Protein AF-A0A6A0QUA1-F1 (afdb_monomer)

Sequence (151 aa):
MRTLEEINRDLGSVLDAMIALDDDDFAKRYELLKRQDELRVEAGRFQTDFDEQRPTQDVMDELRSMRKQRDAEVKNQAGRNMMSGPGGSGSAAGAVSAEMVELTLKAKAASPLDGLNTRIAALESILLARGVDPSSAGAQALRHGAEPVTD

Radius of gyration: 23.12 Å; Cα contacts (8 Å, |Δi|>4): 58; chains: 1; bounding box: 59×40×73 Å

Solvent-accessible surface area (backbone atoms only — not comparable to full-atom values): 8996 Å² total; per-residue (Å²): 132,85,51,71,67,55,45,52,53,52,48,51,53,43,50,53,54,59,70,72,47,62,93,83,48,58,70,62,50,50,54,43,50,53,52,47,50,54,45,50,56,54,52,50,46,54,56,51,57,50,57,72,69,46,57,68,66,61,52,34,53,48,45,43,50,47,52,53,51,44,54,50,49,55,50,49,53,52,51,53,56,58,73,71,50,96,82,81,90,76,91,70,99,66,76,87,43,69,64,59,54,46,52,52,47,58,55,59,73,64,35,74,60,56,58,43,51,53,53,44,54,53,47,41,52,52,30,50,76,70,75,39,66,62,70,51,47,68,55,63,7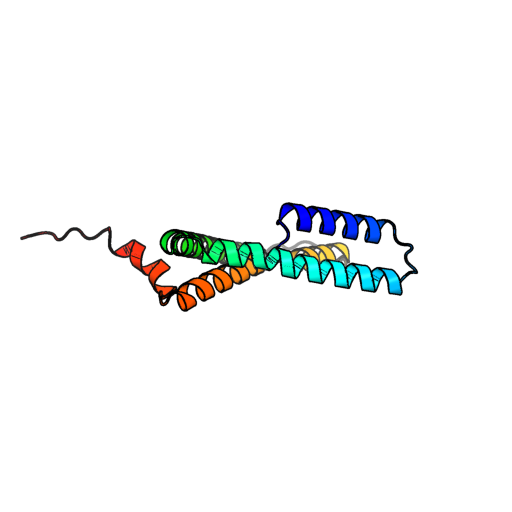8,67,66,83,76,68,79,81,83,76,129

Nearest PDB structures (foldseek):
  7lq4-assembly1_A  TM=4.355E-01  e=1.030E+00  Rubrobacter radiotolerans

Structure (mmCIF, N/CA/C/O backbone):
data_AF-A0A6A0QUA1-F1
#
_entry.id   AF-A0A6A0QUA1-F1
#
loop_
_atom_site.group_PDB
_atom_site.id
_atom_site.type_symbol
_atom_site.label_atom_id
_atom_site.label_alt_id
_atom_site.label_comp_id
_atom_site.label_asym_id
_atom_site.label_entity_id
_atom_site.label_seq_id
_atom_site.pdbx_PDB_ins_code
_atom_site.Cartn_x
_atom_site.Cartn_y
_atom_site.Cartn_z
_atom_site.occupancy
_atom_site.B_iso_or_equiv
_atom_site.auth_seq_id
_atom_site.auth_comp_id
_atom_site.auth_asym_id
_atom_site.auth_atom_id
_atom_site.pdbx_PDB_model_num
ATOM 1 N N . MET A 1 1 ? -9.352 -14.322 -12.165 1.00 64.06 1 MET A N 1
ATOM 2 C CA . MET A 1 1 ? -8.577 -13.298 -11.434 1.00 64.06 1 MET A CA 1
ATOM 3 C C . MET A 1 1 ? -7.222 -13.923 -11.154 1.00 64.06 1 MET A C 1
ATOM 5 O O . MET A 1 1 ? -7.227 -15.0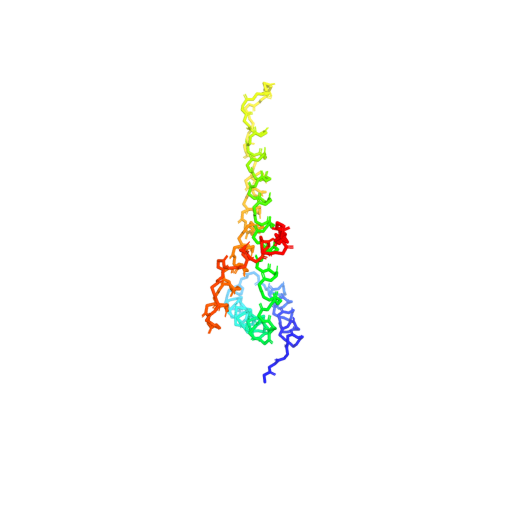92 -10.784 1.00 64.06 1 MET A O 1
ATOM 9 N N . ARG A 1 2 ? -6.108 -13.236 -11.446 1.00 77.06 2 ARG A N 1
ATOM 10 C CA . ARG A 1 2 ? -4.761 -13.762 -11.147 1.00 77.06 2 ARG A CA 1
ATOM 11 C C . ARG A 1 2 ? -4.556 -13.866 -9.635 1.00 77.06 2 ARG A C 1
ATOM 13 O O . ARG A 1 2 ? -5.319 -13.258 -8.895 1.00 77.06 2 ARG A O 1
ATOM 20 N N . THR A 1 3 ? -3.580 -14.625 -9.159 1.00 84.00 3 THR A N 1
ATOM 21 C CA . THR A 1 3 ? -3.192 -14.616 -7.738 1.00 84.00 3 THR A CA 1
ATOM 22 C C . THR A 1 3 ? -2.095 -13.581 -7.477 1.00 84.00 3 THR A C 1
ATOM 24 O O . THR A 1 3 ? -1.380 -13.170 -8.393 1.00 84.00 3 THR A O 1
ATOM 27 N N . LEU A 1 4 ? -1.914 -13.175 -6.215 1.00 80.69 4 LEU A N 1
ATOM 28 C CA . LEU A 1 4 ? -0.799 -12.301 -5.829 1.00 80.69 4 LEU A CA 1
ATOM 29 C C . LEU A 1 4 ? 0.565 -12.931 -6.174 1.00 80.69 4 LEU A C 1
ATOM 31 O O . LEU A 1 4 ? 1.491 -12.230 -6.571 1.00 80.69 4 LEU A O 1
ATOM 35 N N . GLU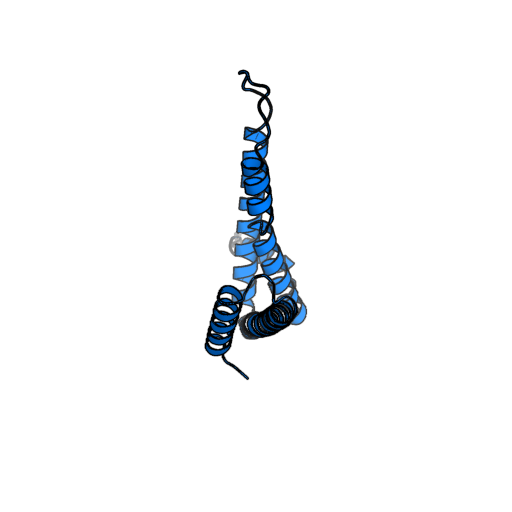 A 1 5 ? 0.682 -14.257 -6.078 1.00 83.50 5 GLU A N 1
ATOM 36 C CA . GLU A 1 5 ? 1.893 -14.994 -6.460 1.00 83.50 5 GLU A CA 1
ATOM 37 C C . GLU A 1 5 ? 2.170 -14.920 -7.966 1.00 83.50 5 GLU A C 1
ATOM 39 O O . GLU A 1 5 ? 3.320 -14.751 -8.371 1.00 83.50 5 GLU A O 1
ATOM 44 N N . GLU A 1 6 ? 1.132 -15.008 -8.801 1.00 84.81 6 GLU A N 1
ATOM 45 C CA . GLU A 1 6 ? 1.251 -14.837 -10.253 1.00 84.81 6 GLU A CA 1
ATOM 46 C C . GLU A 1 6 ? 1.675 -13.410 -10.613 1.00 84.81 6 GLU A C 1
ATOM 48 O O . GLU A 1 6 ? 2.576 -13.226 -11.427 1.00 84.81 6 GLU A O 1
ATOM 53 N N . ILE A 1 7 ? 1.101 -12.400 -9.953 1.00 83.69 7 ILE A N 1
ATOM 54 C CA . ILE A 1 7 ? 1.466 -10.993 -10.173 1.00 83.69 7 ILE A CA 1
ATOM 55 C C . ILE A 1 7 ? 2.905 -10.720 -9.727 1.00 83.69 7 ILE A C 1
ATOM 57 O O . ILE A 1 7 ? 3.646 -10.043 -10.436 1.00 83.69 7 ILE A O 1
ATOM 61 N N . ASN A 1 8 ? 3.333 -11.278 -8.592 1.00 81.19 8 ASN A N 1
ATOM 62 C CA . ASN A 1 8 ? 4.711 -11.153 -8.118 1.00 81.19 8 ASN A CA 1
ATOM 63 C C . ASN A 1 8 ? 5.706 -11.835 -9.063 1.00 81.19 8 ASN A C 1
ATOM 65 O O . ASN A 1 8 ? 6.784 -11.295 -9.313 1.00 81.19 8 ASN A O 1
ATOM 69 N N . ARG A 1 9 ? 5.344 -12.996 -9.623 1.00 88.94 9 ARG A N 1
ATOM 70 C CA . ARG A 1 9 ? 6.153 -13.676 -10.640 1.00 88.94 9 ARG A CA 1
ATOM 71 C C . ARG A 1 9 ? 6.295 -12.819 -11.900 1.00 88.94 9 ARG A C 1
ATOM 73 O O . ARG A 1 9 ? 7.412 -12.642 -12.385 1.00 88.94 9 ARG A O 1
ATOM 80 N N . ASP A 1 10 ? 5.191 -12.251 -12.384 1.00 85.75 10 ASP A N 1
ATOM 81 C CA . ASP A 1 10 ? 5.177 -11.370 -13.556 1.00 85.75 10 ASP A CA 1
ATOM 82 C C . ASP A 1 10 ? 5.993 -10.089 -13.309 1.00 85.75 10 ASP A C 1
ATOM 84 O O . ASP A 1 10 ? 6.763 -9.671 -14.173 1.00 85.75 10 ASP A O 1
ATOM 88 N N . LEU A 1 11 ? 5.884 -9.486 -12.118 1.00 85.31 11 LEU A N 1
ATOM 89 C CA . LEU A 1 11 ? 6.700 -8.335 -11.714 1.00 85.31 11 LEU A CA 1
ATOM 90 C C . LEU A 1 11 ? 8.194 -8.671 -11.718 1.00 85.31 11 LEU A C 1
ATOM 92 O O . LEU A 1 11 ? 8.989 -7.866 -12.203 1.00 85.31 11 LEU A O 1
ATOM 96 N N . GLY A 1 12 ? 8.568 -9.854 -11.221 1.00 83.38 12 GLY A N 1
ATOM 97 C CA . GLY A 1 12 ? 9.942 -10.354 -11.283 1.00 83.38 12 GLY A CA 1
ATOM 98 C C . GLY A 1 12 ? 10.443 -10.463 -12.723 1.00 83.38 12 GLY A C 1
ATOM 99 O O . GLY A 1 12 ? 11.491 -9.921 -13.052 1.00 83.38 12 GLY A O 1
ATOM 100 N N . SER A 1 13 ? 9.638 -11.048 -13.614 1.00 88.75 13 SER A N 1
ATOM 101 C CA . SER A 1 13 ? 9.994 -11.169 -15.036 1.00 88.75 13 SER A CA 1
ATOM 102 C C . SER A 1 13 ? 10.132 -9.814 -15.742 1.00 88.75 13 SER A C 1
ATOM 104 O O . SER A 1 13 ? 11.009 -9.645 -16.586 1.00 88.75 13 SER A O 1
ATOM 106 N N . VAL A 1 14 ? 9.296 -8.826 -15.399 1.00 86.62 14 VAL A N 1
ATOM 107 C CA . VAL A 1 14 ? 9.416 -7.457 -15.930 1.00 86.62 14 VAL A CA 1
ATOM 108 C C . VAL A 1 14 ? 10.695 -6.784 -15.432 1.00 86.62 14 VAL A C 1
ATOM 110 O O . VAL A 1 14 ? 11.379 -6.137 -16.220 1.00 86.62 14 VAL A O 1
ATOM 113 N N . LEU A 1 15 ? 11.045 -6.954 -14.154 1.00 85.94 15 LEU A N 1
ATOM 114 C CA . LEU A 1 15 ? 12.292 -6.427 -13.595 1.00 85.94 15 LEU A CA 1
ATOM 115 C C . LEU A 1 15 ? 13.519 -7.046 -14.272 1.00 85.94 15 LEU A C 1
ATOM 117 O O . LEU A 1 15 ? 14.402 -6.306 -14.697 1.00 85.94 15 LEU A O 1
ATOM 121 N N . ASP A 1 16 ? 13.538 -8.367 -14.447 1.00 87.56 16 ASP A N 1
ATOM 122 C CA . ASP A 1 16 ? 14.622 -9.063 -15.146 1.00 87.56 16 ASP A CA 1
ATOM 123 C C . ASP A 1 16 ? 14.766 -8.557 -16.591 1.00 87.56 16 ASP A C 1
ATOM 125 O O . ASP A 1 16 ? 15.873 -8.282 -17.055 1.00 87.56 16 ASP A O 1
ATOM 129 N N . ALA A 1 17 ? 13.645 -8.346 -17.289 1.00 86.94 17 ALA A N 1
ATOM 130 C CA . ALA A 1 17 ? 13.637 -7.799 -18.644 1.00 86.94 17 ALA A CA 1
ATOM 131 C C . ALA A 1 17 ? 14.107 -6.335 -18.711 1.00 86.94 17 ALA A C 1
ATOM 133 O O . ALA A 1 17 ? 14.734 -5.945 -19.693 1.00 86.94 17 ALA A O 1
ATOM 134 N N . MET A 1 18 ? 13.819 -5.525 -17.688 1.00 83.56 18 MET A N 1
ATOM 135 C CA . MET A 1 18 ? 14.316 -4.149 -17.588 1.00 83.56 18 MET A CA 1
ATOM 136 C C . MET A 1 18 ? 15.819 -4.094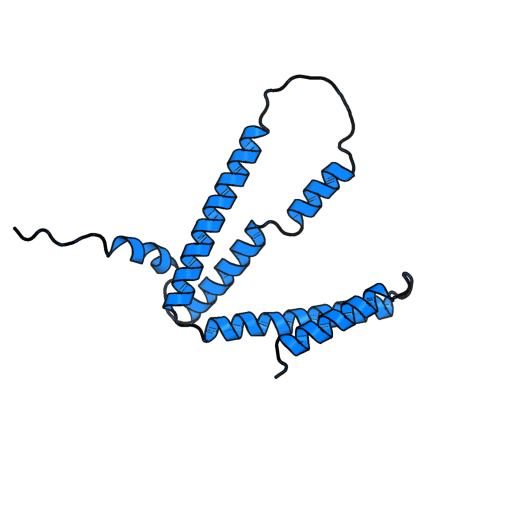 -17.298 1.00 83.56 18 MET A C 1
ATOM 138 O O . MET A 1 18 ? 16.481 -3.179 -17.779 1.00 83.56 18 MET A O 1
ATOM 142 N N . ILE A 1 19 ? 16.345 -5.043 -16.515 1.00 84.94 19 ILE A N 1
ATOM 143 C CA .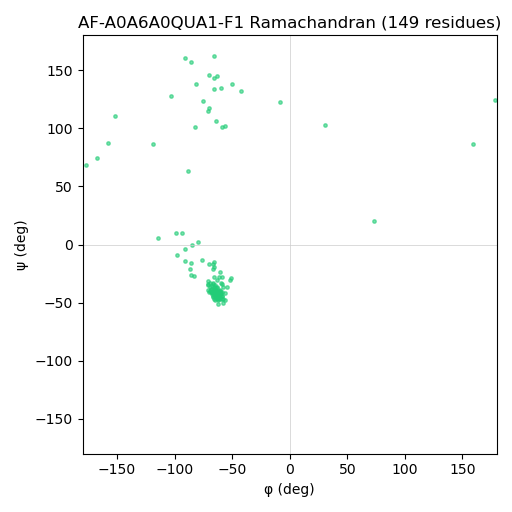 ILE A 1 19 ? 17.779 -5.166 -16.208 1.00 84.94 19 ILE A CA 1
ATOM 144 C C . ILE A 1 19 ? 18.559 -5.638 -17.437 1.00 84.94 19 ILE A C 1
ATOM 146 O O . ILE A 1 19 ? 19.661 -5.162 -17.683 1.00 84.94 19 ILE A O 1
ATOM 150 N N . ALA A 1 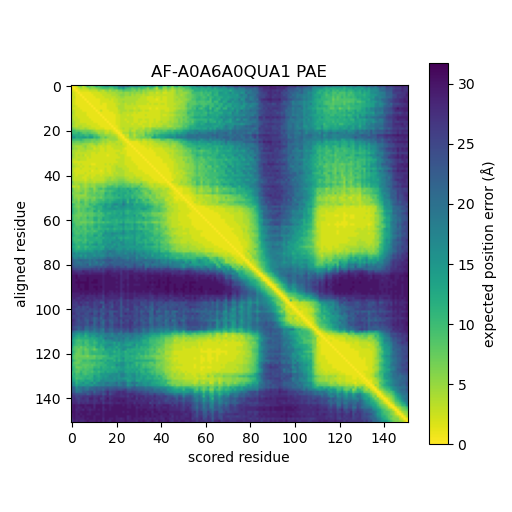20 ? 17.989 -6.564 -18.209 1.00 88.56 20 ALA A N 1
ATOM 151 C CA . ALA A 1 20 ? 18.600 -7.105 -19.421 1.00 88.56 20 ALA A CA 1
ATOM 152 C C . ALA A 1 20 ? 18.466 -6.189 -20.653 1.00 88.56 20 ALA A C 1
ATOM 154 O O . ALA A 1 20 ? 18.852 -6.589 -21.751 1.00 88.56 20 ALA A O 1
ATOM 155 N N . LEU A 1 21 ? 17.863 -5.006 -20.501 1.00 87.62 21 LEU A N 1
ATOM 156 C CA . LEU A 1 21 ? 17.660 -4.062 -21.591 1.00 87.62 21 LEU A CA 1
ATOM 157 C C . LEU A 1 21 ? 18.928 -3.247 -21.852 1.00 87.62 21 LEU A C 1
ATOM 159 O O . LEU A 1 21 ? 19.533 -2.743 -20.909 1.00 87.62 21 LEU A O 1
ATOM 163 N N . ASP A 1 22 ? 19.263 -3.044 -23.124 1.00 82.69 22 ASP A N 1
ATOM 164 C CA . ASP A 1 22 ? 20.276 -2.062 -23.503 1.00 82.69 22 ASP A CA 1
ATOM 165 C C . ASP A 1 22 ? 19.786 -0.645 -23.156 1.00 82.69 22 ASP A C 1
ATOM 167 O O . ASP A 1 22 ? 18.600 -0.327 -23.306 1.00 82.69 22 ASP A O 1
ATOM 171 N N . ASP A 1 23 ? 20.701 0.220 -22.711 1.00 74.69 23 ASP A N 1
ATOM 172 C CA . ASP A 1 23 ? 20.372 1.563 -22.209 1.00 74.69 23 ASP A CA 1
ATOM 173 C C . ASP A 1 23 ? 19.679 2.461 -23.255 1.00 74.69 23 ASP A C 1
ATOM 175 O O . ASP A 1 23 ? 18.922 3.364 -22.889 1.00 74.69 23 ASP A O 1
ATOM 179 N N . ASP A 1 24 ? 19.876 2.173 -24.546 1.00 82.81 24 ASP A N 1
ATOM 180 C CA . ASP A 1 24 ? 19.351 2.959 -25.667 1.00 82.81 24 ASP A CA 1
ATOM 181 C C . ASP A 1 24 ? 17.970 2.487 -26.172 1.00 82.81 24 ASP A C 1
ATOM 183 O O . ASP A 1 24 ? 17.369 3.131 -27.038 1.00 82.81 24 ASP A O 1
ATOM 187 N N . ASP A 1 25 ? 17.411 1.395 -25.630 1.00 85.81 25 ASP A N 1
ATOM 188 C CA . ASP A 1 25 ? 16.088 0.884 -26.026 1.00 85.81 25 ASP A CA 1
ATOM 189 C C . ASP A 1 25 ? 14.952 1.532 -25.207 1.00 85.81 25 ASP A C 1
ATOM 191 O O . ASP A 1 25 ? 14.204 0.902 -24.449 1.00 85.81 25 ASP A O 1
ATOM 195 N N . PHE A 1 26 ? 14.820 2.853 -25.360 1.00 81.25 26 PHE A N 1
ATOM 196 C CA . PHE A 1 26 ? 13.838 3.668 -24.635 1.00 81.25 26 PHE A CA 1
ATOM 197 C C . PHE A 1 26 ? 12.390 3.216 -24.854 1.00 81.25 26 PHE A C 1
ATOM 199 O O . PHE A 1 26 ? 11.580 3.270 -23.925 1.00 81.25 26 PHE A O 1
ATOM 206 N N . ALA A 1 27 ? 12.056 2.766 -26.067 1.00 87.38 27 ALA A N 1
ATOM 207 C CA . ALA A 1 27 ? 10.706 2.327 -26.406 1.00 87.38 27 ALA A CA 1
ATOM 208 C C . ALA A 1 27 ? 10.328 1.070 -25.615 1.00 87.38 27 ALA A C 1
ATOM 210 O O . ALA A 1 27 ? 9.271 1.019 -24.983 1.00 87.38 27 ALA A O 1
ATOM 211 N N . LYS A 1 28 ? 11.222 0.079 -25.574 1.00 85.44 28 LYS A N 1
ATOM 212 C CA . LYS A 1 28 ? 10.983 -1.154 -24.828 1.00 85.44 28 LYS A CA 1
ATOM 213 C C . LYS A 1 28 ? 11.029 -0.926 -23.318 1.00 85.44 28 LYS A C 1
ATOM 215 O O . LYS A 1 28 ? 10.232 -1.517 -22.591 1.00 85.44 28 LYS A O 1
ATOM 220 N N . ARG A 1 29 ? 11.875 -0.007 -22.836 1.00 85.94 29 ARG A N 1
ATOM 221 C CA . ARG A 1 29 ? 11.882 0.411 -21.426 1.00 85.94 29 ARG A CA 1
ATOM 222 C C . ARG A 1 29 ? 10.553 1.044 -21.012 1.00 85.94 29 ARG A C 1
ATOM 224 O O . ARG A 1 29 ? 10.050 0.732 -19.935 1.00 85.94 29 ARG A O 1
ATOM 231 N N . TYR A 1 30 ? 9.979 1.905 -21.852 1.00 87.94 30 TYR A N 1
ATOM 232 C CA . TYR A 1 30 ? 8.682 2.531 -21.585 1.00 87.94 30 TYR A CA 1
ATOM 233 C C . TYR A 1 30 ? 7.553 1.496 -21.477 1.00 87.94 30 TYR A C 1
ATOM 235 O O . TYR A 1 30 ? 6.783 1.532 -20.518 1.00 87.94 30 TYR A O 1
ATOM 243 N N . GLU A 1 31 ? 7.488 0.535 -22.401 1.00 91.00 31 GLU A N 1
ATOM 244 C CA . GLU A 1 31 ? 6.488 -0.542 -22.354 1.00 91.00 31 GLU A CA 1
ATOM 245 C C . GLU A 1 31 ? 6.627 -1.407 -21.091 1.00 91.00 31 GLU A C 1
ATOM 247 O O . GLU A 1 31 ? 5.631 -1.743 -20.448 1.00 91.00 31 GLU A O 1
ATOM 252 N N . LEU A 1 32 ? 7.860 -1.719 -20.678 1.00 86.94 32 LEU A N 1
ATOM 253 C CA . LEU A 1 32 ? 8.113 -2.470 -19.446 1.00 86.94 32 LEU A CA 1
ATOM 254 C C . LEU A 1 32 ? 7.711 -1.689 -18.189 1.00 86.94 32 LEU A C 1
ATOM 256 O O . LEU A 1 32 ? 7.117 -2.269 -17.282 1.00 86.94 32 LEU A O 1
ATOM 260 N N . LEU A 1 33 ? 7.969 -0.379 -18.143 1.00 86.19 33 LEU A N 1
ATOM 261 C CA . LEU A 1 33 ? 7.522 0.485 -17.046 1.00 86.19 33 LEU A CA 1
ATOM 262 C C . LEU A 1 33 ? 5.998 0.547 -16.963 1.00 86.19 33 LEU A C 1
ATOM 264 O O . LEU A 1 33 ? 5.428 0.363 -15.890 1.00 86.19 33 LEU A O 1
ATOM 268 N N . LYS A 1 34 ? 5.323 0.721 -18.101 1.00 90.81 34 LYS A N 1
ATOM 269 C CA . LYS A 1 34 ? 3.861 0.689 -18.158 1.00 90.81 34 LYS A CA 1
ATOM 270 C C . LYS A 1 34 ? 3.320 -0.651 -17.661 1.00 90.81 34 LYS A C 1
ATOM 272 O O . LYS A 1 34 ? 2.389 -0.685 -16.859 1.00 90.81 34 LYS A O 1
ATOM 277 N N . ARG A 1 35 ? 3.935 -1.760 -18.084 1.00 86.75 35 ARG A N 1
ATOM 278 C CA . ARG A 1 35 ? 3.547 -3.098 -17.629 1.00 86.75 35 ARG A CA 1
ATOM 279 C C . ARG A 1 35 ? 3.769 -3.285 -16.128 1.00 86.75 35 ARG A C 1
ATOM 281 O O . ARG A 1 35 ? 2.935 -3.889 -15.458 1.00 86.75 35 ARG A O 1
ATOM 288 N N . GLN A 1 36 ? 4.869 -2.762 -15.597 1.00 83.94 36 GLN A N 1
ATOM 289 C CA . GLN A 1 36 ? 5.146 -2.754 -14.165 1.00 83.94 36 GLN A CA 1
ATOM 290 C C . GLN A 1 36 ? 4.070 -1.979 -13.392 1.00 83.94 36 GLN A C 1
ATOM 292 O O . GLN A 1 36 ? 3.597 -2.465 -12.366 1.00 83.94 36 GLN A O 1
ATOM 297 N N . ASP A 1 37 ? 3.655 -0.812 -13.883 1.00 84.56 37 ASP A N 1
ATOM 298 C CA . ASP A 1 37 ? 2.618 -0.003 -13.240 1.00 84.56 37 ASP A CA 1
ATOM 299 C C . ASP A 1 37 ? 1.251 -0.697 -13.261 1.00 84.56 37 ASP A C 1
ATOM 301 O O . ASP A 1 37 ? 0.566 -0.733 -12.238 1.00 84.56 37 ASP A O 1
ATOM 305 N N . GLU A 1 38 ? 0.877 -1.341 -14.369 1.00 87.94 38 GLU A N 1
ATOM 306 C CA . GLU A 1 38 ? -0.340 -2.162 -14.442 1.00 87.94 38 GLU A CA 1
ATOM 307 C C . GLU A 1 38 ? -0.338 -3.288 -13.399 1.00 87.94 38 GLU A C 1
ATOM 309 O O . GLU A 1 38 ? -1.323 -3.477 -12.680 1.00 87.94 38 GLU A O 1
ATOM 314 N N . LEU A 1 39 ? 0.777 -4.016 -13.283 1.00 83.00 39 LEU A N 1
ATOM 315 C CA . LEU A 1 39 ? 0.925 -5.104 -12.316 1.00 83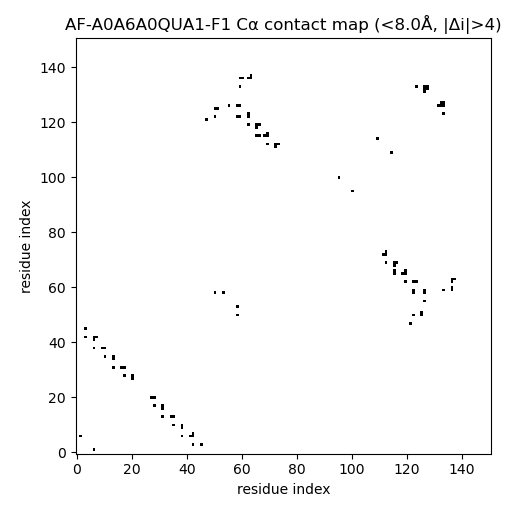.00 39 LEU A CA 1
ATOM 316 C C . LEU A 1 39 ? 0.908 -4.593 -10.871 1.00 83.00 39 LEU A C 1
ATOM 318 O O . LEU A 1 39 ? 0.328 -5.242 -10.004 1.00 83.00 39 LEU A O 1
ATOM 322 N N . ARG A 1 40 ? 1.488 -3.418 -10.599 1.00 78.88 40 ARG A N 1
ATOM 323 C CA . ARG A 1 40 ? 1.411 -2.770 -9.279 1.00 78.88 40 ARG A CA 1
ATOM 324 C C . ARG A 1 40 ? -0.014 -2.369 -8.920 1.00 78.88 40 ARG A C 1
ATOM 326 O O . ARG A 1 40 ? -0.425 -2.573 -7.781 1.00 78.88 40 ARG A O 1
ATOM 333 N N . VAL A 1 41 ? -0.774 -1.828 -9.873 1.00 83.00 41 VAL A N 1
ATOM 334 C CA . VAL A 1 41 ? -2.193 -1.500 -9.667 1.00 83.00 41 VAL A CA 1
ATOM 335 C C . VAL A 1 41 ? -2.996 -2.765 -9.375 1.00 83.00 41 VAL A C 1
ATOM 337 O O . VAL A 1 41 ? -3.830 -2.767 -8.474 1.00 83.00 41 VAL A O 1
ATOM 340 N N . GLU A 1 42 ? -2.734 -3.853 -10.098 1.00 82.75 42 GLU A N 1
ATOM 341 C CA . GLU A 1 42 ? -3.398 -5.136 -9.867 1.00 82.75 42 GLU A CA 1
ATOM 342 C C . GLU A 1 42 ? -3.025 -5.741 -8.510 1.00 82.75 42 GLU A C 1
ATOM 344 O O . GLU A 1 42 ? -3.920 -6.146 -7.776 1.00 82.75 42 GLU A O 1
ATOM 349 N N . ALA A 1 43 ? -1.744 -5.722 -8.124 1.00 78.38 43 ALA A N 1
ATOM 350 C CA . ALA A 1 43 ? -1.288 -6.138 -6.796 1.00 78.38 43 ALA A CA 1
ATOM 351 C C . ALA A 1 43 ? -1.940 -5.304 -5.681 1.00 78.38 43 ALA A C 1
ATOM 353 O O . ALA A 1 43 ? -2.363 -5.849 -4.663 1.00 78.38 43 ALA A O 1
ATOM 354 N N . GLY A 1 44 ? -2.072 -3.990 -5.891 1.00 73.00 44 GLY A N 1
ATOM 355 C CA . GLY A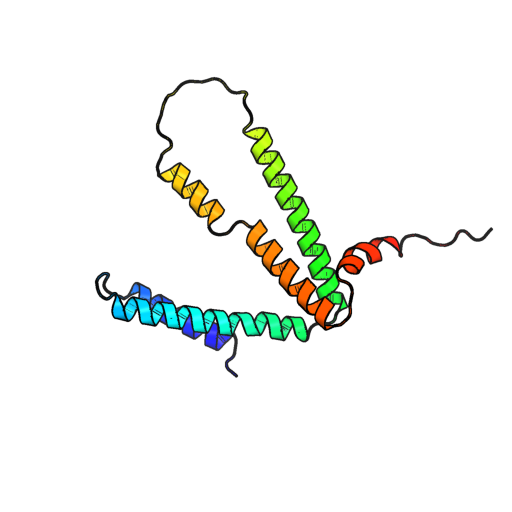 1 44 ? -2.722 -3.079 -4.950 1.00 73.00 44 GLY A CA 1
ATOM 356 C C . GLY A 1 44 ? -4.182 -3.443 -4.675 1.00 73.00 44 GLY A C 1
ATOM 357 O O . GLY A 1 44 ? -4.634 -3.312 -3.539 1.00 73.00 44 GLY A O 1
ATOM 358 N N . ARG A 1 45 ? -4.895 -3.986 -5.672 1.00 78.88 45 ARG A N 1
ATOM 359 C CA . ARG A 1 45 ? -6.277 -4.462 -5.495 1.00 78.88 45 ARG A CA 1
ATOM 360 C C . ARG A 1 45 ? -6.367 -5.645 -4.540 1.00 78.88 45 ARG A C 1
ATOM 362 O O . ARG A 1 45 ? -7.297 -5.674 -3.754 1.00 78.88 45 ARG A O 1
ATOM 369 N N . PHE A 1 46 ? -5.386 -6.552 -4.508 1.00 76.88 46 PHE A N 1
ATOM 370 C CA . PHE A 1 46 ? -5.397 -7.666 -3.544 1.00 76.88 46 PHE A CA 1
ATOM 371 C C . PHE A 1 46 ? -5.372 -7.182 -2.103 1.00 76.88 46 PHE A C 1
ATOM 373 O O . PHE A 1 46 ? -6.061 -7.752 -1.263 1.00 76.88 46 PHE A O 1
ATOM 380 N N . GLN A 1 47 ? -4.593 -6.137 -1.814 1.00 74.62 47 GLN A N 1
ATOM 381 C CA . GLN A 1 47 ? -4.539 -5.579 -0.469 1.00 74.62 47 GLN A CA 1
ATOM 382 C C . GLN A 1 47 ? -5.883 -4.948 -0.090 1.00 74.62 47 GLN A C 1
ATOM 384 O O . GLN A 1 47 ? -6.391 -5.221 0.993 1.00 74.62 47 GLN A O 1
ATOM 389 N N . THR A 1 48 ? -6.484 -4.166 -0.993 1.00 75.50 48 THR A N 1
ATOM 390 C CA . THR A 1 48 ? -7.812 -3.573 -0.783 1.00 75.50 48 THR A CA 1
ATOM 391 C C . THR A 1 48 ? -8.892 -4.643 -0.621 1.00 75.50 48 THR A C 1
ATOM 393 O O . THR A 1 48 ? -9.595 -4.628 0.384 1.00 75.50 48 THR A O 1
ATOM 396 N N . ASP A 1 49 ? -8.970 -5.613 -1.532 1.00 79.62 49 ASP A N 1
ATOM 397 C CA . ASP A 1 49 ? -9.955 -6.700 -1.507 1.00 79.62 49 ASP A CA 1
ATOM 398 C C . ASP A 1 49 ? -9.815 -7.556 -0.238 1.00 79.62 49 ASP A C 1
ATOM 400 O O . ASP A 1 49 ? -10.809 -7.976 0.357 1.00 79.62 49 ASP A O 1
ATOM 404 N N . PHE A 1 50 ? -8.578 -7.811 0.199 1.00 81.06 50 PHE A N 1
ATOM 405 C CA . PHE A 1 50 ? -8.302 -8.506 1.452 1.00 81.06 50 PHE A CA 1
ATOM 406 C C . PHE A 1 50 ? -8.785 -7.691 2.652 1.00 81.06 50 PHE A C 1
ATOM 408 O O . PHE A 1 50 ? -9.488 -8.218 3.515 1.00 81.06 50 PHE A O 1
ATOM 415 N N . ASP A 1 51 ? -8.457 -6.400 2.707 1.00 83.06 51 ASP A N 1
ATOM 416 C CA . ASP A 1 51 ? -8.865 -5.546 3.818 1.00 83.06 51 ASP A CA 1
ATOM 417 C C . ASP A 1 51 ? -10.378 -5.333 3.877 1.00 83.06 51 ASP A C 1
ATOM 419 O O . ASP A 1 51 ? -10.940 -5.293 4.973 1.00 83.06 51 ASP A O 1
ATOM 423 N N . GLU A 1 52 ? -11.054 -5.287 2.729 1.00 82.44 52 GLU A N 1
ATOM 424 C CA . GLU A 1 52 ? -12.513 -5.241 2.618 1.00 82.44 52 GLU A CA 1
ATOM 425 C C . GLU A 1 52 ? -13.196 -6.492 3.181 1.00 82.44 52 GLU A C 1
ATOM 427 O O . GLU A 1 52 ? -14.289 -6.382 3.742 1.00 82.44 52 GLU A O 1
ATOM 432 N N . GLN A 1 53 ? -12.544 -7.653 3.117 1.00 86.69 53 GLN A N 1
ATOM 433 C CA . GLN A 1 53 ? -13.060 -8.914 3.659 1.00 86.69 53 GLN A CA 1
ATOM 434 C C . GLN A 1 53 ? -12.743 -9.112 5.146 1.00 86.69 53 GLN A C 1
ATOM 436 O O . GLN A 1 53 ? -13.354 -9.959 5.803 1.00 86.69 53 GLN A O 1
ATOM 441 N N . ARG A 1 54 ? -11.804 -8.341 5.706 1.00 88.88 54 ARG A N 1
ATOM 442 C CA . ARG A 1 54 ? -11.415 -8.471 7.115 1.00 88.88 54 ARG A CA 1
ATOM 443 C C . ARG A 1 54 ? -12.503 -7.990 8.074 1.00 88.88 54 ARG A C 1
ATOM 445 O O . ARG A 1 54 ? -13.148 -6.970 7.805 1.00 88.88 54 ARG A O 1
ATOM 452 N N . PRO A 1 55 ? -12.640 -8.627 9.252 1.00 91.69 55 PRO A N 1
ATOM 453 C CA . PRO A 1 55 ? -13.481 -8.122 10.328 1.00 91.69 55 PRO A CA 1
ATOM 454 C C . PRO A 1 55 ? -13.196 -6.647 10.633 1.00 91.69 55 PRO A C 1
ATOM 456 O O . PRO A 1 55 ? -12.047 -6.213 10.689 1.00 91.69 55 PRO A O 1
ATOM 459 N N . THR A 1 56 ? -14.248 -5.860 10.864 1.00 89.50 56 THR A N 1
ATOM 460 C CA . THR A 1 56 ? -14.127 -4.432 11.211 1.00 89.50 56 THR A CA 1
ATOM 461 C C . THR A 1 56 ? -13.229 -4.199 12.421 1.00 89.50 56 THR A C 1
ATOM 463 O O . THR A 1 56 ? -12.473 -3.232 12.428 1.00 89.50 56 THR A O 1
ATOM 466 N N . GLN A 1 57 ? -13.271 -5.090 13.415 1.00 88.19 57 GLN A N 1
ATOM 467 C CA . GLN A 1 57 ? -12.423 -4.981 14.599 1.00 88.19 57 GLN A CA 1
ATOM 468 C C . GLN A 1 57 ? -10.931 -5.057 14.244 1.00 88.19 57 GLN A C 1
ATOM 470 O O . GLN A 1 57 ? -10.162 -4.212 14.689 1.00 88.19 57 GLN A O 1
ATOM 475 N N . ASP A 1 58 ? -10.538 -5.977 13.363 1.00 89.94 58 ASP A N 1
ATOM 476 C CA . ASP A 1 58 ? -9.141 -6.137 12.947 1.00 89.94 58 ASP A CA 1
ATOM 477 C C . ASP A 1 58 ? -8.629 -4.905 12.186 1.00 89.94 58 ASP A C 1
ATOM 479 O O . ASP A 1 58 ? -7.487 -4.480 12.366 1.00 89.94 58 ASP A O 1
ATOM 483 N N . VAL A 1 59 ? -9.484 -4.307 11.349 1.00 89.25 59 VAL A N 1
ATOM 484 C CA . VAL A 1 59 ? -9.188 -3.060 10.620 1.00 89.25 59 VAL A CA 1
ATOM 485 C C . VAL A 1 59 ? -9.021 -1.888 11.599 1.00 89.25 59 VAL A C 1
ATOM 487 O O . VAL A 1 59 ? -8.111 -1.072 11.446 1.00 89.25 59 VAL A O 1
ATOM 490 N N . MET A 1 60 ? -9.855 -1.821 12.641 1.00 89.38 60 MET A N 1
ATOM 491 C CA . MET A 1 60 ? -9.785 -0.802 13.697 1.00 89.38 60 MET A CA 1
ATOM 492 C C . MET A 1 60 ? -8.529 -0.939 14.565 1.00 89.38 60 MET A C 1
ATOM 494 O O . MET A 1 60 ? -7.884 0.066 14.886 1.00 89.38 60 MET A O 1
ATOM 498 N N . ASP A 1 61 ? -8.167 -2.166 14.936 1.00 89.81 61 ASP A N 1
ATOM 499 C CA . ASP A 1 61 ? -6.991 -2.450 15.757 1.00 89.81 61 ASP A CA 1
ATOM 500 C C . ASP A 1 61 ? -5.699 -2.128 14.996 1.00 89.81 61 ASP A C 1
ATOM 502 O O . ASP A 1 61 ? -4.785 -1.496 15.542 1.00 89.81 61 ASP A O 1
ATOM 506 N N . GLU A 1 62 ? -5.646 -2.460 13.703 1.00 89.62 62 GLU A N 1
ATOM 507 C CA . GLU A 1 62 ? -4.540 -2.061 12.837 1.00 89.62 62 GLU A CA 1
ATOM 508 C C . GLU A 1 62 ? -4.464 -0.540 12.681 1.00 89.62 62 GLU A C 1
ATOM 510 O O . GLU A 1 62 ? -3.388 0.033 12.857 1.00 89.62 62 GLU A O 1
ATOM 515 N N . LEU A 1 63 ? -5.592 0.138 12.438 1.00 90.12 63 LEU A N 1
ATOM 516 C CA . LEU A 1 63 ? -5.634 1.599 12.346 1.00 90.12 63 LEU A CA 1
ATOM 517 C C . LEU A 1 63 ? -5.081 2.258 13.621 1.00 90.12 63 LEU A C 1
ATOM 519 O O . LEU A 1 63 ? -4.307 3.218 13.547 1.00 90.12 63 LEU A O 1
ATOM 523 N N . ARG A 1 64 ? -5.425 1.730 14.802 1.00 89.50 64 ARG A N 1
ATOM 524 C CA . ARG A 1 64 ? -4.898 2.214 16.087 1.00 89.50 64 ARG A CA 1
ATOM 525 C C . ARG A 1 64 ? -3.388 1.991 16.199 1.00 89.50 64 ARG A C 1
ATOM 527 O O . ARG A 1 64 ? -2.669 2.900 16.621 1.00 89.50 64 ARG A O 1
ATOM 534 N N . SER A 1 65 ? -2.906 0.812 15.810 1.00 90.12 65 SER A N 1
ATOM 535 C CA . SER A 1 65 ? -1.477 0.483 15.802 1.00 90.12 65 SER A CA 1
ATOM 536 C C . SER A 1 65 ? -0.687 1.418 14.878 1.00 90.12 65 SER A C 1
ATOM 538 O O . SER A 1 65 ? 0.303 2.014 15.303 1.00 90.12 65 SER A O 1
ATOM 540 N N . MET A 1 66 ? -1.176 1.638 13.656 1.00 88.69 66 MET A N 1
ATOM 541 C CA . MET A 1 66 ? -0.530 2.498 12.659 1.00 88.69 66 MET A CA 1
ATOM 542 C C . MET A 1 66 ? -0.483 3.962 13.104 1.00 88.69 66 MET A C 1
ATOM 544 O O . MET A 1 66 ? 0.557 4.608 12.982 1.00 88.69 66 MET A O 1
ATOM 548 N N . ARG A 1 67 ? -1.562 4.486 13.705 1.00 88.62 67 ARG A N 1
ATOM 549 C CA . ARG A 1 67 ? -1.565 5.840 14.290 1.00 88.62 67 ARG A CA 1
ATOM 550 C C . ARG A 1 67 ? -0.526 5.980 15.406 1.00 88.62 67 ARG A C 1
ATOM 552 O O . ARG A 1 67 ? 0.220 6.955 15.417 1.00 88.62 67 ARG A O 1
ATOM 559 N N . LYS A 1 68 ? -0.408 4.982 16.289 1.00 89.62 68 LYS A N 1
ATOM 560 C CA . LYS 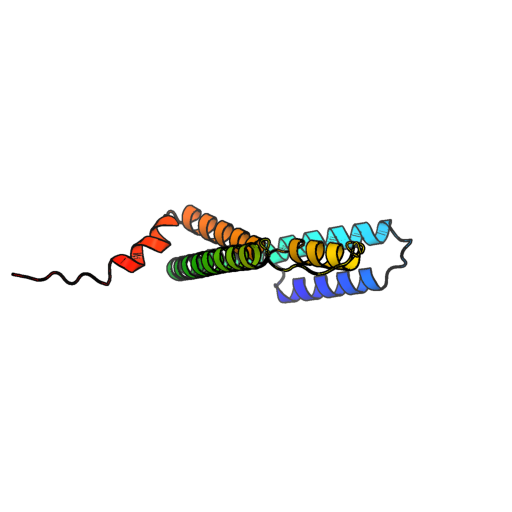A 1 68 ? 0.616 4.964 17.348 1.00 89.62 68 LYS A CA 1
ATOM 561 C C . LYS A 1 68 ? 2.037 4.940 16.773 1.00 89.62 68 LYS A C 1
ATOM 563 O O . LYS A 1 68 ? 2.911 5.637 17.283 1.00 89.62 68 LYS A O 1
ATOM 568 N N . GLN A 1 69 ? 2.271 4.151 15.724 1.00 87.19 69 GLN A N 1
ATOM 569 C CA . GLN A 1 69 ? 3.566 4.094 15.038 1.00 87.19 69 GLN A CA 1
ATOM 570 C C . GLN A 1 69 ? 3.910 5.426 14.367 1.00 87.19 69 GLN A C 1
ATOM 572 O O . GLN A 1 69 ? 5.020 5.923 14.545 1.00 87.19 69 GLN A O 1
ATOM 577 N N . ARG A 1 70 ? 2.951 6.048 13.673 1.00 88.25 70 ARG A N 1
ATOM 578 C CA . ARG A 1 70 ? 3.111 7.384 13.085 1.00 88.25 70 ARG A CA 1
ATOM 579 C C . ARG A 1 70 ? 3.493 8.411 14.148 1.00 88.25 70 ARG A C 1
ATOM 581 O O . ARG A 1 70 ? 4.448 9.152 13.950 1.00 88.25 70 ARG A O 1
ATOM 588 N N . ASP A 1 71 ? 2.793 8.440 15.280 1.00 86.69 71 ASP A N 1
ATOM 589 C CA . ASP A 1 71 ? 3.074 9.404 16.352 1.00 86.69 71 ASP A CA 1
ATOM 590 C C . ASP A 1 71 ? 4.476 9.200 16.951 1.00 86.69 71 ASP A C 1
ATOM 592 O O . ASP A 1 71 ? 5.183 10.169 17.246 1.00 86.69 71 ASP A O 1
ATOM 596 N N . ALA A 1 72 ? 4.916 7.943 17.082 1.00 84.69 72 ALA A N 1
ATOM 597 C CA . ALA A 1 72 ? 6.276 7.617 17.500 1.00 84.69 72 ALA A CA 1
ATOM 598 C C . ALA A 1 72 ? 7.321 8.088 16.476 1.00 84.69 72 ALA A C 1
ATOM 600 O O . ALA A 1 72 ? 8.333 8.672 16.863 1.00 84.69 72 ALA A O 1
ATOM 601 N N . GLU A 1 73 ? 7.066 7.894 15.183 1.00 83.81 73 GLU A N 1
ATOM 602 C CA . GLU A 1 73 ? 7.984 8.304 14.120 1.00 83.81 73 GLU A CA 1
ATOM 603 C C . GLU A 1 73 ? 8.073 9.831 13.992 1.00 83.81 73 GLU A C 1
ATOM 605 O O . GLU A 1 73 ? 9.172 10.378 13.895 1.00 83.81 73 GLU A O 1
ATOM 610 N N . VAL A 1 74 ? 6.950 10.546 14.117 1.00 83.19 74 VAL A N 1
ATOM 611 C CA . VAL A 1 74 ? 6.930 12.018 14.198 1.00 83.19 74 VAL A CA 1
ATOM 612 C C . VAL A 1 74 ? 7.764 12.505 15.388 1.00 83.19 74 VAL A C 1
ATOM 614 O O . VAL A 1 74 ? 8.579 13.419 15.244 1.00 83.19 74 VAL A O 1
ATOM 617 N N . LYS A 1 75 ? 7.621 11.872 16.561 1.00 81.00 75 LYS A N 1
ATOM 618 C CA . LYS A 1 75 ? 8.418 12.206 17.751 1.00 81.00 75 LYS A CA 1
ATOM 619 C C . LYS A 1 75 ? 9.911 11.935 17.538 1.00 81.00 75 LYS A C 1
ATOM 621 O O . LYS A 1 75 ? 10.739 12.751 17.945 1.00 81.00 75 LYS A O 1
ATOM 626 N N . ASN A 1 76 ? 10.261 10.827 16.886 1.00 78.88 76 ASN A N 1
ATOM 627 C CA . ASN A 1 76 ? 11.645 10.486 16.556 1.00 78.88 76 ASN A CA 1
ATOM 628 C C . ASN A 1 76 ? 12.267 11.501 15.590 1.00 78.88 76 ASN A C 1
ATOM 630 O O . ASN A 1 76 ? 13.397 11.940 15.811 1.00 78.88 76 ASN A O 1
ATOM 634 N N . GLN A 1 77 ? 11.537 11.913 14.551 1.00 72.50 77 GLN A N 1
ATOM 635 C CA . GLN A 1 77 ? 12.001 12.935 13.609 1.00 72.50 77 GLN A CA 1
ATOM 636 C C . GLN A 1 77 ? 12.196 14.292 14.290 1.00 72.50 77 GLN A C 1
ATOM 638 O O . GLN A 1 77 ? 13.231 14.930 14.097 1.00 72.50 77 GLN A O 1
ATOM 643 N N . ALA A 1 78 ? 11.264 14.703 15.154 1.00 69.62 78 ALA A N 1
ATOM 644 C CA . ALA A 1 78 ? 11.413 15.920 15.950 1.00 69.62 78 ALA A CA 1
ATOM 645 C C . ALA A 1 78 ? 12.652 15.861 16.865 1.00 69.62 78 ALA A C 1
ATOM 647 O O . ALA A 1 78 ? 13.416 16.823 16.928 1.00 69.62 78 ALA A O 1
ATOM 648 N N . GLY A 1 79 ? 12.897 14.722 17.523 1.00 62.69 79 GLY A N 1
ATOM 649 C CA . GLY A 1 79 ? 14.077 14.510 18.366 1.00 62.69 79 GLY A CA 1
ATOM 650 C C . GLY A 1 79 ? 15.397 14.579 17.593 1.00 62.69 79 GLY A C 1
ATOM 651 O O . GLY A 1 79 ? 16.334 15.234 18.045 1.00 62.69 79 GLY A O 1
ATOM 652 N N . ARG A 1 80 ? 15.462 13.976 16.398 1.00 63.66 80 ARG A N 1
ATOM 653 C CA . ARG A 1 80 ? 16.636 14.062 15.509 1.00 63.66 80 ARG A CA 1
ATOM 654 C C . ARG A 1 80 ? 16.910 15.499 15.065 1.00 63.66 80 ARG A C 1
ATOM 656 O O . ARG A 1 80 ? 18.045 15.949 15.166 1.00 63.66 80 ARG A O 1
ATOM 663 N N . ASN A 1 81 ? 15.875 16.236 14.663 1.00 58.47 81 ASN A N 1
ATOM 664 C CA . ASN A 1 81 ? 16.014 17.631 14.238 1.00 58.47 81 ASN A CA 1
ATOM 665 C C . ASN A 1 81 ? 16.476 18.550 15.381 1.00 58.47 81 ASN A C 1
ATOM 667 O O . ASN A 1 81 ? 17.287 19.444 15.155 1.00 58.47 81 ASN A O 1
ATOM 671 N N . MET A 1 82 ? 16.020 18.307 16.615 1.00 56.03 82 MET A N 1
ATOM 672 C CA . MET A 1 82 ? 16.480 19.044 17.802 1.00 56.03 82 MET A CA 1
ATOM 673 C C . MET A 1 82 ? 17.934 18.721 18.174 1.00 56.03 82 MET A C 1
ATOM 675 O O . MET A 1 82 ? 18.662 19.600 18.629 1.00 56.03 82 MET A O 1
ATOM 679 N N . MET A 1 83 ? 18.381 17.483 17.948 1.00 52.88 83 MET A N 1
ATOM 680 C CA . MET A 1 83 ? 19.766 17.052 18.184 1.00 52.88 83 MET A CA 1
ATOM 681 C C . MET A 1 83 ? 20.738 17.545 17.095 1.00 52.88 83 MET A C 1
ATOM 683 O O . MET A 1 83 ? 21.950 17.509 17.286 1.00 52.88 83 MET A O 1
ATOM 687 N N . SER A 1 84 ? 20.209 18.045 15.974 1.00 48.81 84 SER A N 1
ATOM 688 C CA . SER A 1 84 ? 20.943 18.746 14.910 1.00 48.81 84 SER A CA 1
ATOM 689 C C . SER A 1 84 ? 20.850 20.284 15.005 1.00 48.81 84 SER A C 1
ATOM 691 O O . SER A 1 84 ? 21.270 20.979 14.081 1.00 48.81 84 SER A O 1
ATOM 693 N N . GLY A 1 85 ? 20.321 20.828 16.112 1.00 37.66 85 GLY A N 1
ATOM 694 C CA . GLY A 1 85 ? 20.302 22.265 16.433 1.00 37.66 85 GLY A CA 1
ATOM 695 C C . GLY A 1 85 ? 21.579 22.755 17.144 1.00 37.66 85 GLY A C 1
ATOM 696 O O . GLY A 1 85 ? 22.299 21.959 17.737 1.00 37.66 85 GLY A O 1
ATOM 697 N N . PRO A 1 86 ? 21.903 24.060 17.084 1.00 42.97 86 PRO A N 1
ATOM 698 C CA . PRO A 1 86 ? 23.254 24.577 16.862 1.00 42.97 86 PRO A CA 1
ATOM 699 C C . PRO A 1 86 ? 24.105 24.623 18.138 1.00 42.97 86 PRO A C 1
ATOM 701 O O . PRO A 1 86 ? 24.005 25.547 18.941 1.00 42.97 86 PRO A O 1
ATOM 704 N N . GLY A 1 87 ? 24.999 23.654 18.309 1.00 40.88 87 GLY A N 1
ATOM 705 C CA . GLY A 1 87 ? 25.923 23.655 19.441 1.00 40.88 87 GLY A CA 1
ATOM 706 C C . GLY A 1 87 ? 27.041 22.635 19.293 1.00 40.88 87 GLY A C 1
ATOM 707 O O . GLY A 1 87 ? 27.026 21.611 19.962 1.00 40.88 87 GLY A O 1
ATOM 708 N N . GLY A 1 88 ? 28.013 22.914 18.421 1.00 33.66 88 GLY A N 1
ATOM 709 C CA . GLY A 1 88 ? 29.174 22.041 18.227 1.00 33.66 88 GLY A CA 1
ATOM 710 C C . GLY A 1 88 ? 30.197 22.594 17.241 1.00 33.66 88 GLY A C 1
ATOM 711 O O . GLY A 1 88 ? 30.343 22.077 16.144 1.00 33.66 88 GLY A O 1
ATOM 712 N N . SER A 1 89 ? 30.861 23.677 17.640 1.00 47.03 89 SER A N 1
ATOM 713 C CA . SER A 1 89 ? 32.026 24.305 17.002 1.00 47.03 89 SER A CA 1
ATOM 714 C C . SER A 1 89 ? 33.084 23.307 16.496 1.00 47.03 89 SER A C 1
ATOM 716 O O . SER A 1 89 ? 33.536 22.459 17.263 1.00 47.03 89 SER A O 1
ATOM 718 N N . GLY A 1 90 ? 33.550 23.480 15.250 1.00 35.97 90 GLY A N 1
ATOM 719 C CA . GLY A 1 90 ? 34.786 22.858 14.763 1.00 35.97 90 GLY A CA 1
ATOM 720 C C . GLY A 1 90 ? 34.909 22.755 13.240 1.00 35.97 90 GLY A C 1
ATOM 721 O O . GLY A 1 90 ? 34.568 21.730 12.672 1.00 35.97 90 GLY A O 1
ATOM 722 N N . SER A 1 91 ? 35.421 23.812 12.602 1.00 43.53 91 SER A N 1
ATOM 723 C CA . SER A 1 91 ? 36.164 23.821 11.327 1.00 43.53 91 SER A CA 1
ATOM 724 C C . SER A 1 91 ? 35.859 22.757 10.259 1.00 43.53 91 SER A C 1
ATOM 726 O O . SER A 1 91 ? 36.433 21.675 10.277 1.00 43.53 91 SER A O 1
ATOM 728 N N . ALA A 1 92 ? 35.124 23.146 9.216 1.00 38.19 92 ALA A N 1
ATOM 729 C CA . ALA A 1 92 ? 35.647 23.237 7.846 1.00 38.19 92 ALA A CA 1
ATOM 730 C C . ALA A 1 92 ? 34.520 23.683 6.909 1.00 38.19 92 ALA A C 1
ATOM 732 O O . ALA A 1 92 ? 33.478 23.041 6.808 1.00 38.19 92 ALA A O 1
ATOM 733 N N . ALA A 1 93 ? 34.752 24.773 6.182 1.00 46.78 93 ALA A N 1
ATOM 734 C CA . ALA A 1 93 ? 34.077 24.999 4.917 1.00 46.78 93 ALA A CA 1
ATOM 735 C C . ALA A 1 93 ? 34.425 23.811 4.002 1.00 46.78 93 ALA A C 1
ATOM 737 O O . ALA A 1 93 ? 35.542 23.717 3.501 1.00 46.78 93 ALA A O 1
ATOM 738 N N . GLY A 1 94 ? 33.508 22.860 3.862 1.00 37.25 94 GLY A N 1
ATOM 739 C CA . GLY A 1 94 ? 33.733 21.630 3.117 1.00 37.25 94 GLY A CA 1
ATOM 740 C C . GLY A 1 94 ? 32.411 21.125 2.575 1.00 37.25 94 GLY A C 1
ATOM 741 O O . GLY A 1 94 ? 31.536 20.758 3.347 1.00 37.25 94 GLY A O 1
ATOM 742 N N . ALA A 1 95 ? 32.282 21.211 1.252 1.00 42.41 95 ALA A N 1
ATOM 743 C CA . ALA A 1 95 ? 31.210 20.720 0.393 1.00 42.41 95 ALA A CA 1
ATOM 744 C C . ALA A 1 95 ? 30.159 19.823 1.071 1.00 42.41 95 ALA A C 1
ATOM 746 O O . ALA A 1 95 ? 30.471 18.730 1.542 1.00 42.41 95 ALA A O 1
ATOM 747 N N . VAL A 1 96 ? 28.887 20.233 0.994 1.00 44.28 96 VAL A N 1
ATOM 748 C CA . VAL A 1 96 ? 27.776 19.278 1.047 1.00 44.28 96 VAL A CA 1
ATOM 749 C C . VAL A 1 96 ? 28.038 18.287 -0.090 1.00 44.28 96 VAL A C 1
ATOM 751 O O . VAL A 1 96 ? 27.899 18.642 -1.260 1.00 44.28 96 VAL A O 1
ATOM 754 N N . SER A 1 97 ? 28.547 17.096 0.229 1.00 53.50 97 SER A N 1
ATOM 755 C CA . SER A 1 97 ? 28.867 16.106 -0.793 1.00 53.50 97 SER A CA 1
ATOM 756 C C . SER A 1 97 ? 27.573 15.698 -1.492 1.00 53.50 97 SER A C 1
ATOM 758 O O . SER A 1 97 ? 26.513 15.616 -0.863 1.00 53.50 97 SER A O 1
ATOM 760 N N . ALA A 1 98 ? 27.645 15.432 -2.797 1.00 54.56 98 ALA A N 1
ATOM 761 C CA . ALA A 1 98 ? 26.515 14.875 -3.537 1.00 54.56 98 ALA A CA 1
ATOM 762 C C . ALA A 1 98 ? 25.961 13.617 -2.841 1.00 54.56 98 ALA A C 1
ATOM 764 O O . ALA A 1 98 ? 24.758 13.413 -2.836 1.00 54.56 98 ALA A O 1
ATOM 765 N N . GLU A 1 99 ? 26.819 12.866 -2.147 1.00 50.22 99 GLU A N 1
ATOM 766 C CA . GLU A 1 99 ? 26.479 11.705 -1.322 1.00 50.22 99 GLU A CA 1
ATOM 767 C C . GLU A 1 99 ? 25.598 12.044 -0.098 1.00 50.22 99 GLU A C 1
ATOM 769 O O . GLU A 1 99 ? 24.642 11.327 0.182 1.00 50.22 99 GLU A O 1
ATOM 774 N N . MET A 1 100 ? 25.833 13.164 0.600 1.00 54.88 100 MET A N 1
ATOM 775 C CA . MET A 1 100 ? 24.960 13.640 1.691 1.00 54.88 100 MET A CA 1
ATOM 776 C C . MET A 1 100 ? 23.600 14.129 1.170 1.00 54.88 100 MET A C 1
ATOM 778 O O . MET A 1 100 ? 22.560 13.898 1.797 1.00 54.88 100 MET A O 1
ATOM 782 N N . VAL A 1 101 ? 23.588 14.772 -0.002 1.00 55.00 101 VAL A N 1
ATOM 783 C CA . VAL A 1 101 ? 22.344 15.155 -0.690 1.00 55.00 101 VAL A CA 1
ATOM 784 C C . VAL A 1 101 ? 21.593 13.909 -1.166 1.00 55.00 101 VAL A C 1
ATOM 786 O O . VAL A 1 101 ? 20.381 13.824 -0.992 1.00 55.00 101 VAL A O 1
ATOM 789 N N . GLU A 1 102 ? 22.300 12.909 -1.690 1.00 48.91 102 GLU A N 1
ATOM 790 C CA . GLU A 1 102 ? 21.748 11.640 -2.161 1.00 48.91 102 GLU A CA 1
ATOM 791 C C . GLU A 1 102 ? 21.206 10.787 -1.008 1.00 48.91 102 GLU A C 1
ATOM 793 O O . GLU A 1 102 ? 20.131 10.215 -1.141 1.00 48.91 102 GLU A O 1
ATOM 798 N N . LEU A 1 103 ? 21.865 10.761 0.155 1.00 50.81 103 LEU A N 1
ATOM 799 C CA . LEU A 1 103 ? 21.348 10.137 1.381 1.00 50.81 103 LEU A CA 1
ATOM 800 C C . LEU A 1 103 ? 20.064 10.816 1.867 1.00 50.81 103 LEU A C 1
ATOM 802 O O . LEU A 1 103 ? 19.110 10.138 2.244 1.00 50.81 103 LEU A O 1
ATOM 806 N N . THR A 1 104 ? 20.006 12.147 1.799 1.00 48.56 104 THR A N 1
ATOM 807 C CA . THR A 1 104 ? 18.808 12.919 2.163 1.00 48.56 104 THR A CA 1
ATOM 808 C C . THR A 1 104 ? 17.669 12.683 1.167 1.00 48.56 104 THR A C 1
ATOM 810 O O . THR A 1 104 ? 16.514 12.532 1.563 1.00 48.56 104 THR A O 1
ATOM 813 N N . LEU A 1 105 ? 17.980 12.595 -0.128 1.00 46.44 105 LEU A N 1
ATOM 814 C CA . LEU A 1 105 ? 17.015 12.289 -1.184 1.00 46.44 105 LEU A CA 1
ATOM 815 C C . LEU A 1 105 ? 16.528 10.836 -1.113 1.00 46.44 105 LEU A C 1
ATOM 817 O O . LEU A 1 105 ? 15.331 10.612 -1.243 1.00 46.44 105 LEU A O 1
ATOM 821 N N . LYS A 1 106 ? 17.404 9.863 -0.833 1.00 47.97 106 LYS A N 1
ATOM 822 C CA . LYS A 1 106 ? 17.042 8.450 -0.616 1.00 47.97 106 LYS A CA 1
ATOM 823 C C . LYS A 1 106 ? 16.198 8.267 0.646 1.00 47.97 106 LYS A C 1
ATOM 825 O O . LYS A 1 106 ? 15.220 7.532 0.606 1.00 47.97 106 LYS A O 1
ATOM 830 N N . ALA A 1 107 ? 16.501 8.989 1.727 1.00 48.94 107 ALA A N 1
ATOM 831 C CA . ALA A 1 107 ? 15.665 9.023 2.930 1.00 48.94 107 ALA A CA 1
ATOM 832 C C . ALA A 1 107 ? 14.287 9.671 2.682 1.00 48.94 107 ALA A C 1
ATOM 834 O O . ALA A 1 107 ? 13.313 9.333 3.350 1.00 48.94 107 ALA A O 1
ATOM 835 N N . LYS A 1 108 ? 14.197 10.583 1.706 1.00 43.22 108 LYS A N 1
ATOM 836 C CA . LYS A 1 108 ? 12.953 11.238 1.278 1.00 43.22 108 LYS A CA 1
ATOM 837 C C . LYS A 1 108 ? 12.176 10.440 0.221 1.00 43.22 108 LYS A C 1
ATOM 839 O O . LYS A 1 108 ? 10.980 10.655 0.076 1.00 43.22 108 LYS A O 1
ATOM 844 N N . ALA A 1 109 ? 12.828 9.529 -0.504 1.00 44.03 109 ALA A N 1
ATOM 845 C CA . ALA A 1 109 ? 12.230 8.776 -1.611 1.00 44.03 109 ALA A CA 1
ATOM 846 C C . ALA A 1 109 ? 11.182 7.737 -1.164 1.00 44.03 109 ALA A C 1
ATOM 848 O O . ALA A 1 109 ? 10.371 7.307 -1.978 1.00 44.03 109 ALA A O 1
ATOM 849 N N . ALA A 1 110 ? 11.154 7.378 0.120 1.00 54.00 110 ALA A N 1
ATOM 850 C CA . ALA A 1 110 ? 10.008 6.760 0.780 1.00 54.00 110 ALA A CA 1
ATOM 851 C C . ALA A 1 110 ? 10.151 7.009 2.284 1.00 54.00 110 ALA A C 1
ATOM 853 O O . ALA A 1 110 ? 10.762 6.210 2.997 1.00 54.00 110 ALA A O 1
ATOM 854 N N . SER A 1 111 ? 9.653 8.148 2.775 1.00 65.56 111 SER A N 1
ATOM 855 C CA . SER A 1 111 ? 9.651 8.377 4.219 1.00 65.56 111 SER A CA 1
ATOM 856 C C . SER A 1 111 ? 8.825 7.265 4.879 1.00 65.56 111 SER A C 1
ATOM 858 O O . SER A 1 111 ? 7.718 6.984 4.410 1.00 65.56 111 SER A O 1
ATOM 860 N N . PRO A 1 112 ? 9.290 6.645 5.979 1.00 69.56 112 PRO A N 1
ATOM 861 C CA . PRO A 1 112 ? 8.478 5.702 6.751 1.00 69.56 112 PRO A CA 1
ATOM 862 C C . PRO A 1 112 ? 7.096 6.272 7.115 1.00 69.56 112 PRO A C 1
ATOM 864 O O . PRO A 1 112 ? 6.115 5.535 7.196 1.00 69.56 112 PRO A O 1
ATOM 867 N N . LEU A 1 113 ? 6.998 7.600 7.259 1.00 77.94 113 LEU A N 1
ATOM 868 C CA . LEU A 1 113 ? 5.734 8.306 7.471 1.00 77.94 113 LEU A CA 1
ATOM 869 C C . LEU A 1 113 ? 4.795 8.270 6.261 1.00 77.94 113 LEU A C 1
ATOM 871 O O . LEU A 1 113 ? 3.587 8.192 6.460 1.00 77.94 113 LEU A O 1
ATOM 875 N N . ASP A 1 114 ? 5.308 8.310 5.032 1.00 75.75 114 ASP A N 1
ATOM 876 C CA . ASP A 1 114 ? 4.471 8.313 3.825 1.00 75.75 114 ASP A CA 1
ATOM 877 C C . ASP A 1 114 ? 3.768 6.962 3.656 1.00 75.75 114 ASP A C 1
ATOM 879 O O . ASP A 1 114 ? 2.567 6.908 3.374 1.00 75.75 114 ASP A O 1
ATOM 883 N N . GLY A 1 115 ? 4.489 5.869 3.931 1.00 79.25 115 GLY A N 1
ATOM 884 C CA . GLY A 1 115 ? 3.919 4.521 3.973 1.00 79.25 115 GLY A CA 1
ATOM 885 C C . GLY A 1 115 ? 2.845 4.379 5.056 1.00 79.25 115 GLY A C 1
ATOM 886 O O . GLY A 1 115 ? 1.745 3.896 4.779 1.00 79.25 115 GLY A O 1
ATOM 887 N N . LEU A 1 116 ? 3.124 4.868 6.271 1.00 80.38 116 LEU A N 1
ATOM 888 C CA . LEU A 1 116 ? 2.167 4.854 7.383 1.00 80.38 116 LEU A CA 1
ATOM 889 C C . LEU A 1 116 ? 0.911 5.680 7.080 1.00 80.38 116 LEU A C 1
ATOM 891 O O . LEU A 1 116 ? -0.200 5.206 7.300 1.00 80.38 116 LEU A O 1
ATOM 895 N N . ASN A 1 117 ? 1.063 6.890 6.541 1.00 81.62 117 ASN A N 1
ATOM 896 C CA . ASN A 1 117 ? -0.063 7.762 6.205 1.00 81.62 117 ASN A CA 1
ATOM 897 C C . ASN A 1 117 ? -0.930 7.169 5.088 1.00 81.62 117 ASN A C 1
ATOM 899 O O . ASN A 1 117 ? -2.155 7.204 5.186 1.00 81.62 117 ASN A O 1
ATOM 903 N N . THR A 1 118 ? -0.310 6.566 4.070 1.00 82.69 118 THR A N 1
ATOM 904 C CA . THR A 1 118 ? -1.030 5.874 2.990 1.00 82.69 118 THR A CA 1
ATOM 905 C C . THR A 1 118 ? -1.839 4.699 3.540 1.00 82.69 118 THR A C 1
ATOM 907 O O . THR A 1 118 ? -3.013 4.541 3.203 1.00 82.69 118 THR A O 1
ATOM 910 N N . ARG A 1 119 ? -1.251 3.904 4.447 1.00 86.38 119 ARG A N 1
ATOM 911 C CA . ARG A 1 119 ? -1.949 2.783 5.090 1.00 86.38 119 ARG A CA 1
ATOM 912 C C . ARG A 1 119 ? -3.106 3.251 5.972 1.00 86.38 119 ARG A C 1
ATOM 914 O O . ARG A 1 119 ? -4.187 2.673 5.902 1.00 86.38 119 ARG A O 1
ATOM 921 N N . ILE A 1 120 ? -2.898 4.304 6.765 1.00 86.44 120 ILE A N 1
ATOM 922 C CA . ILE A 1 120 ? -3.940 4.918 7.600 1.00 86.44 120 ILE A CA 1
ATOM 923 C C . ILE A 1 120 ? -5.115 5.372 6.728 1.00 86.44 120 ILE A C 1
ATOM 925 O O . ILE A 1 120 ? -6.244 4.976 7.000 1.00 86.44 120 ILE A O 1
ATOM 929 N N . ALA A 1 121 ? -4.856 6.122 5.653 1.00 84.00 121 ALA A N 1
ATOM 930 C CA . ALA A 1 121 ? -5.903 6.618 4.761 1.00 84.00 121 ALA A CA 1
ATOM 931 C C . ALA A 1 121 ? -6.713 5.480 4.111 1.00 84.00 121 ALA A C 1
ATOM 933 O O . ALA A 1 121 ? -7.939 5.564 4.023 1.00 84.00 121 ALA A O 1
ATOM 934 N N . ALA A 1 122 ? -6.049 4.391 3.708 1.00 85.56 122 ALA A N 1
ATOM 935 C CA . ALA A 1 122 ? -6.720 3.214 3.158 1.00 85.56 122 ALA A CA 1
ATOM 936 C C . ALA A 1 122 ? -7.665 2.554 4.183 1.00 85.56 122 ALA A C 1
ATOM 938 O O . ALA A 1 122 ? -8.828 2.300 3.875 1.00 85.56 122 ALA A O 1
ATOM 939 N N . LEU A 1 123 ? -7.201 2.330 5.418 1.00 86.31 123 LEU A N 1
ATOM 940 C CA . LEU A 1 123 ? -8.017 1.734 6.485 1.00 86.31 123 LEU A CA 1
ATOM 941 C C . LEU A 1 123 ? -9.192 2.640 6.889 1.00 86.31 123 LEU A C 1
ATOM 943 O O . LEU A 1 123 ? -10.300 2.155 7.111 1.00 86.31 123 LEU A O 1
ATOM 947 N N . GLU A 1 124 ? -8.977 3.957 6.953 1.00 88.62 124 GLU A N 1
ATOM 948 C CA . GLU A 1 124 ? -10.036 4.937 7.226 1.00 88.62 124 GLU A CA 1
ATOM 949 C C . GLU A 1 124 ? -11.118 4.915 6.143 1.00 88.62 124 GLU A C 1
ATOM 951 O O . GLU A 1 124 ? -12.306 4.902 6.467 1.00 88.62 124 GLU A O 1
ATOM 956 N N . SER A 1 125 ? -10.724 4.847 4.868 1.00 86.19 125 SER A N 1
ATOM 957 C CA . SER A 1 125 ? -11.660 4.748 3.746 1.00 86.19 125 SER A CA 1
ATOM 958 C C . SER A 1 125 ? -12.526 3.487 3.829 1.00 86.19 125 SER A C 1
ATOM 960 O O . SER A 1 125 ? -13.739 3.573 3.635 1.00 86.19 125 SER A O 1
ATOM 962 N N . ILE A 1 126 ? -11.938 2.345 4.201 1.00 88.31 126 ILE A N 1
ATOM 963 C CA . ILE A 1 126 ? -12.667 1.081 4.386 1.00 88.31 126 ILE A CA 1
ATOM 964 C C . ILE A 1 126 ? -13.677 1.187 5.534 1.00 88.31 126 ILE A C 1
ATOM 966 O O . ILE A 1 126 ? -14.822 0.758 5.395 1.00 88.31 126 ILE A O 1
ATOM 970 N N . LEU A 1 127 ? -13.293 1.776 6.670 1.00 88.62 127 LEU A N 1
ATOM 971 C CA . LEU A 1 127 ? -14.206 1.950 7.805 1.00 88.62 127 LEU A CA 1
ATOM 972 C C . LEU A 1 127 ? -15.365 2.890 7.467 1.00 88.62 127 LEU A C 1
ATOM 974 O O . LEU A 1 127 ? -16.514 2.566 7.767 1.00 88.62 127 LEU A O 1
ATOM 978 N N . LEU A 1 128 ? -15.085 3.993 6.770 1.00 89.94 128 LEU A N 1
ATOM 979 C CA . LEU A 1 128 ? -16.116 4.908 6.284 1.00 89.94 128 LEU A CA 1
ATOM 980 C C . LEU A 1 128 ? -17.083 4.209 5.320 1.00 89.94 128 LEU A C 1
ATOM 982 O O . LEU A 1 128 ? -18.295 4.365 5.465 1.00 89.94 128 LEU A O 1
ATOM 986 N N . ALA A 1 129 ? -16.576 3.385 4.397 1.00 87.94 129 ALA A N 1
ATOM 987 C CA . ALA A 1 129 ? -17.407 2.589 3.490 1.00 87.94 129 ALA A CA 1
ATOM 988 C C . ALA A 1 129 ? -18.307 1.586 4.238 1.00 87.94 129 ALA A C 1
ATOM 990 O O . ALA A 1 129 ? -19.407 1.277 3.785 1.00 87.94 129 ALA A O 1
ATOM 991 N N . ARG A 1 130 ? -17.876 1.125 5.419 1.00 88.62 130 ARG A N 1
ATOM 992 C CA . ARG A 1 130 ? -18.649 0.255 6.323 1.00 88.62 130 ARG A CA 1
ATOM 993 C C . ARG A 1 130 ? -19.594 1.012 7.264 1.00 88.62 130 ARG A C 1
ATOM 995 O O . ARG A 1 130 ? -20.270 0.375 8.068 1.00 88.62 130 ARG A O 1
ATOM 1002 N N . GLY A 1 131 ? -19.637 2.344 7.205 1.00 87.25 131 GLY A N 1
ATOM 1003 C CA . GLY A 1 131 ? -20.436 3.174 8.114 1.00 87.25 131 GLY A CA 1
ATOM 1004 C C . GLY A 1 131 ? -19.875 3.262 9.538 1.00 87.25 131 GLY A C 1
ATOM 1005 O O . GLY A 1 131 ? -20.608 3.582 10.472 1.00 87.25 131 GLY A O 1
ATOM 1006 N N . VAL A 1 132 ? -18.588 2.964 9.721 1.00 87.81 132 VAL A N 1
ATOM 1007 C CA . VAL A 1 132 ? -17.895 3.010 11.012 1.00 87.81 132 VAL A CA 1
ATOM 1008 C C . VAL A 1 132 ? -17.038 4.263 11.073 1.00 87.81 132 VAL A C 1
ATOM 1010 O O . VAL A 1 132 ? -16.227 4.513 10.186 1.00 87.81 132 VAL A O 1
ATOM 1013 N N . ASP A 1 133 ? -17.193 5.045 12.140 1.00 87.31 133 ASP A N 1
ATOM 1014 C CA . ASP A 1 133 ? -16.380 6.241 12.345 1.00 87.31 133 ASP A CA 1
ATOM 1015 C C . ASP A 1 133 ? -14.925 5.856 12.691 1.00 87.31 133 ASP A C 1
ATOM 1017 O O . ASP A 1 133 ? -14.683 5.310 13.776 1.00 87.31 133 ASP A O 1
ATOM 1021 N N . PRO A 1 134 ? -13.929 6.169 11.839 1.00 82.25 134 PRO A N 1
ATOM 1022 C CA . PRO A 1 134 ? -12.524 5.860 12.105 1.00 82.25 134 PRO A CA 1
ATOM 1023 C C . PRO A 1 134 ? -11.940 6.628 13.303 1.00 82.25 134 PRO A C 1
ATOM 1025 O O . PRO A 1 134 ? -10.866 6.280 13.808 1.00 82.25 134 PRO A O 1
ATOM 1028 N N . SER A 1 135 ? -12.605 7.680 13.789 1.00 79.25 135 SER A N 1
ATOM 1029 C CA . SER A 1 135 ? -12.217 8.385 15.016 1.00 79.25 135 SER A CA 1
ATOM 1030 C C . SER A 1 135 ? -12.493 7.536 16.268 1.00 79.25 135 SER A C 1
ATOM 1032 O O . SER A 1 135 ? -11.710 7.541 17.225 1.00 79.25 135 SER A O 1
ATOM 1034 N N . SER A 1 136 ? -13.533 6.693 16.220 1.00 71.25 136 SER A N 1
ATOM 1035 C CA . SER A 1 136 ? -13.922 5.800 17.318 1.00 71.25 136 SER A CA 1
ATOM 1036 C C . SER A 1 136 ? -12.880 4.710 17.609 1.00 71.25 136 SER A C 1
ATOM 1038 O O . SER A 1 136 ? -12.812 4.200 18.733 1.00 71.25 136 SER A O 1
ATOM 1040 N N . ALA A 1 137 ? -11.984 4.438 16.650 1.00 61.78 137 ALA A N 1
ATOM 1041 C CA . ALA A 1 137 ? -10.840 3.548 16.818 1.00 61.78 137 ALA A CA 1
ATOM 1042 C C . ALA A 1 137 ? -9.910 4.008 17.946 1.00 61.78 137 ALA A C 1
ATOM 1044 O O . ALA A 1 137 ? -9.271 3.170 18.567 1.00 61.78 137 ALA A O 1
ATOM 1045 N N . GLY A 1 138 ? -9.845 5.309 18.254 1.00 52.41 138 GLY A N 1
ATOM 1046 C CA . GLY A 1 138 ? -9.118 5.828 19.419 1.00 52.41 138 GLY A CA 1
ATOM 1047 C C . GLY A 1 138 ? -9.937 5.824 20.716 1.00 52.41 138 GLY A C 1
ATOM 1048 O O . GLY A 1 138 ? -9.369 5.715 21.800 1.00 52.41 138 GLY A O 1
ATOM 1049 N N . ALA A 1 139 ? -11.267 5.895 20.622 1.00 47.34 139 ALA A N 1
ATOM 1050 C CA . ALA A 1 139 ? -12.161 6.099 21.764 1.00 47.34 139 ALA A CA 1
ATOM 1051 C C . ALA A 1 139 ? -12.505 4.810 22.537 1.00 47.34 139 ALA A C 1
ATOM 1053 O O . ALA A 1 139 ? -12.770 4.864 23.739 1.00 47.34 139 ALA A O 1
ATOM 1054 N N . GLN A 1 140 ? -12.473 3.636 21.895 1.00 45.38 140 GLN A N 1
ATOM 1055 C CA . GLN A 1 140 ? -12.790 2.363 22.568 1.00 45.38 140 GLN A CA 1
ATOM 1056 C C . GLN A 1 140 ? -11.776 1.953 23.652 1.00 45.38 140 GLN A C 1
ATOM 1058 O O . GLN A 1 140 ? -12.135 1.205 24.558 1.00 45.38 140 GLN A O 1
ATOM 1063 N N . ALA A 1 141 ? -10.543 2.473 23.627 1.00 41.91 141 ALA A N 1
ATOM 1064 C CA . ALA A 1 141 ? -9.540 2.199 24.662 1.00 41.91 141 ALA A CA 1
ATOM 1065 C C . ALA A 1 141 ? -9.895 2.789 26.044 1.00 41.91 141 ALA A C 1
ATOM 1067 O O . ALA A 1 141 ? -9.332 2.363 27.047 1.00 41.91 141 ALA A O 1
ATOM 1068 N N . LEU A 1 142 ? -10.829 3.746 26.115 1.00 44.53 142 LEU A N 1
ATOM 1069 C CA . LEU A 1 142 ? -11.195 4.435 27.359 1.00 44.53 142 LEU A CA 1
ATOM 1070 C C . LEU A 1 142 ? -12.454 3.874 28.040 1.00 44.53 142 LEU A C 1
ATOM 1072 O O . LEU A 1 142 ? -12.741 4.255 29.170 1.00 44.53 142 LEU A O 1
ATOM 1076 N N . ARG A 1 143 ? -13.211 2.969 27.400 1.00 43.38 143 ARG A N 1
ATOM 1077 C CA . ARG A 1 143 ? -14.464 2.436 27.979 1.00 43.38 143 ARG A CA 1
ATOM 1078 C C . ARG A 1 143 ? -14.310 1.170 28.823 1.00 43.38 143 ARG A C 1
ATOM 1080 O O . ARG A 1 143 ? -15.226 0.862 29.572 1.00 43.38 143 ARG A O 1
ATOM 1087 N N . HIS A 1 144 ? -13.180 0.467 28.757 1.00 43.62 144 HIS A N 1
ATOM 1088 C CA . HIS A 1 144 ? -12.963 -0.759 29.544 1.00 43.62 144 HIS A CA 1
ATOM 1089 C C . HIS A 1 144 ? -12.255 -0.536 30.894 1.00 43.62 144 HIS A C 1
ATOM 1091 O O . HIS A 1 144 ? -11.874 -1.504 31.540 1.00 43.62 144 HIS A O 1
ATOM 1097 N N . GLY A 1 145 ? -12.082 0.718 31.333 1.00 39.22 145 GLY A N 1
ATOM 1098 C CA . GLY A 1 145 ? -11.387 1.061 32.585 1.00 39.22 145 GLY A CA 1
ATOM 1099 C C . GLY A 1 145 ? -12.245 1.705 33.678 1.00 39.22 145 GLY A C 1
ATOM 1100 O O . GLY A 1 145 ? -11.691 2.132 34.683 1.00 39.22 145 GLY A O 1
ATOM 1101 N N . ALA A 1 146 ? -13.561 1.818 33.495 1.00 39.75 146 ALA A N 1
ATOM 1102 C CA . ALA A 1 146 ? -14.450 2.417 34.489 1.00 39.75 146 ALA A CA 1
ATOM 1103 C C . ALA A 1 146 ? -15.477 1.380 34.952 1.00 39.75 146 ALA A C 1
ATOM 1105 O O . ALA A 1 146 ? -16.570 1.284 34.395 1.00 39.75 146 ALA A O 1
ATOM 1106 N N . GLU A 1 147 ? -15.111 0.583 35.956 1.00 41.59 147 GLU A N 1
ATOM 1107 C CA . GLU A 1 147 ? -16.126 -0.080 36.771 1.00 41.59 147 GLU A CA 1
ATOM 1108 C C . GLU A 1 147 ? -16.904 0.995 37.549 1.00 41.59 147 GLU A C 1
ATOM 1110 O O . GLU A 1 147 ? -16.290 1.916 38.099 1.00 41.59 147 GLU A O 1
ATOM 1115 N N . PRO A 1 148 ? -18.245 0.934 37.587 1.00 45.06 148 PRO A N 1
ATOM 1116 C CA . PRO A 1 148 ? -19.022 1.819 38.433 1.00 45.06 148 PRO A CA 1
ATOM 1117 C C . PRO A 1 148 ? -18.800 1.421 39.895 1.00 45.06 148 PRO A C 1
ATOM 1119 O O . PRO A 1 148 ? -19.159 0.319 40.306 1.00 45.06 148 PRO A O 1
ATOM 1122 N N . VAL A 1 149 ? -18.231 2.333 40.683 1.00 48.84 149 VAL A N 1
ATOM 1123 C CA . VAL A 1 149 ? -18.324 2.267 42.144 1.00 48.84 149 VAL A CA 1
ATOM 1124 C C . VAL A 1 149 ? -19.803 2.426 42.482 1.00 48.84 149 VAL A C 1
ATOM 1126 O O . VAL A 1 149 ? -20.377 3.498 42.306 1.00 48.84 149 VAL A O 1
ATOM 1129 N N . THR A 1 150 ? -20.440 1.328 42.870 1.00 55.84 150 THR A N 1
ATOM 1130 C CA . THR A 1 150 ? -21.756 1.349 43.503 1.00 55.84 150 THR A CA 1
ATOM 1131 C C . THR A 1 150 ? -21.572 1.815 44.944 1.00 55.84 150 THR A C 1
ATOM 1133 O O . THR A 1 150 ? -20.770 1.210 45.659 1.00 55.84 150 THR A O 1
ATOM 1136 N N . ASP A 1 151 ? -22.276 2.887 45.318 1.00 51.75 151 ASP A N 1
ATOM 1137 C CA . ASP A 1 151 ? -22.438 3.356 46.706 1.00 51.75 151 ASP A CA 1
ATOM 1138 C C . ASP A 1 151 ? -22.984 2.259 47.638 1.00 51.75 151 ASP A C 1
ATOM 1140 O O . ASP A 1 151 ? -23.832 1.452 47.180 1.00 51.75 151 ASP A O 1
#

pLDDT: mean 72.6, std 17.88, range [33.66, 91.69]

Secondary structure (DSSP, 8-state):
---HHHHHHHHHHHHHHHHTS-TT-HHHHHHHHHHHHHHHHHHHHHHHHHHHHS-HHHHHHHHHHHHHHHHHHHHHHHHHHHHTSS-----------HHHHHHHHHHHTT-HHHHHHHHHHHHHHHHHHTT--TTHHHHGGGSSS------

Mean predicted aligned error: 14.64 Å

Foldseek 3Di:
DDDLVRLVVVLVVLVVVLVPDDPPPVVVNVVSVVVNVVSVVVNVVVVLVVLLPDDLVVLLLVLLVLVVVLVVLVVVVVVVVVVVDDDDDDDDPDDPDVVVVVVVVVCVVDPPNNVSVVSNVSSCVSCVVVVHHSVCSVVVVPPVPDDDPDD